Protein AF-A0A397UYP3-F1 (afdb_monomer)

Organism: NCBI:txid44941

Radius of gyration: 27.57 Å; Cα contacts (8 Å, |Δi|>4): 26; chains: 1; bounding box: 75×42×71 Å

Foldseek 3Di:
DDDCPPNPPVVDDPVSVVVQPVFFDDPPDDDDDPDDDDPVRVVVVVVVVPDDRGDDPPVPPPPVVVVVVLVVVLPVVCDPVCVVPDPVNSVVVSVCVVCVVVDDPVNVVVVVVVVVVVVVVVVVVVVVVVPD

Structure (mmCIF, N/CA/C/O backbone):
data_AF-A0A397UYP3-F1
#
_entry.id   AF-A0A397UYP3-F1
#
loop_
_atom_site.group_PDB
_atom_site.id
_atom_site.type_symbol
_atom_site.label_atom_id
_atom_site.label_alt_id
_atom_site.label_comp_id
_atom_si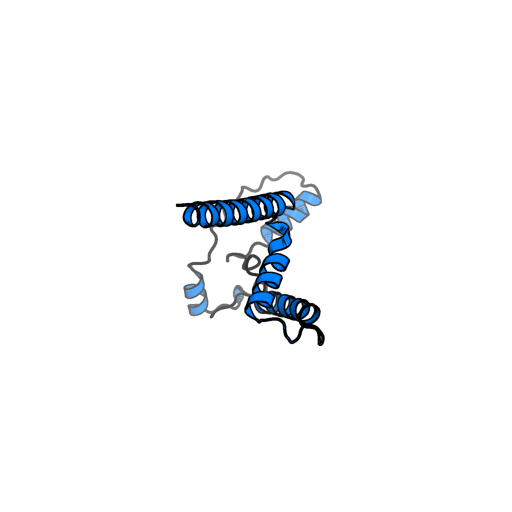te.label_asym_id
_atom_site.label_entity_id
_atom_site.label_seq_id
_atom_site.pdbx_PDB_ins_code
_atom_site.Cartn_x
_atom_site.Cartn_y
_atom_site.Cartn_z
_atom_site.occupancy
_atom_site.B_iso_or_equiv
_atom_site.auth_seq_id
_atom_site.auth_comp_id
_atom_site.auth_asym_id
_atom_site.auth_atom_id
_atom_site.pdbx_PDB_model_num
ATOM 1 N N . MET A 1 1 ? 0.840 1.012 24.873 1.00 55.62 1 MET A N 1
ATOM 2 C CA . MET A 1 1 ? -0.039 1.461 23.773 1.00 55.62 1 MET A CA 1
ATOM 3 C C . MET A 1 1 ? -1.445 0.979 24.099 1.00 55.62 1 MET A C 1
ATOM 5 O O . MET A 1 1 ? -1.621 -0.227 24.199 1.00 55.62 1 MET A O 1
ATOM 9 N N . VAL A 1 2 ? -2.393 1.880 24.369 1.00 66.81 2 VAL A N 1
ATOM 10 C CA . VAL A 1 2 ? -3.778 1.513 24.723 1.00 66.81 2 VAL A CA 1
ATOM 11 C C . VAL A 1 2 ? -4.571 1.376 23.429 1.00 66.81 2 VAL A C 1
ATOM 13 O O . VAL A 1 2 ? -4.560 2.291 22.611 1.00 66.81 2 VAL A O 1
ATOM 16 N N . LYS A 1 3 ? -5.212 0.227 23.210 1.00 65.31 3 LYS A N 1
ATOM 17 C CA . LYS A 1 3 ? -6.044 -0.020 22.026 1.00 65.31 3 LYS A CA 1
ATOM 18 C C . LYS A 1 3 ? -7.486 -0.182 22.476 1.00 65.31 3 LYS A C 1
ATOM 20 O O . LYS A 1 3 ? -7.844 -1.220 23.022 1.00 65.31 3 LYS A O 1
ATOM 25 N N . VAL A 1 4 ? -8.310 0.828 22.227 1.00 70.38 4 VAL A N 1
ATOM 26 C CA . VAL A 1 4 ? -9.756 0.719 22.431 1.00 70.38 4 VAL A CA 1
ATOM 27 C C . VAL A 1 4 ? -10.340 0.053 21.192 1.00 70.38 4 VAL A C 1
ATOM 29 O O . VAL A 1 4 ? -10.513 0.682 20.153 1.00 70.38 4 VAL A O 1
ATOM 32 N N . LEU A 1 5 ? -10.574 -1.255 21.273 1.00 68.31 5 LEU A N 1
ATOM 33 C CA . LEU A 1 5 ? -11.178 -2.028 20.191 1.00 68.31 5 LEU A CA 1
ATOM 34 C C . LEU A 1 5 ? -12.631 -2.340 20.540 1.00 68.31 5 LEU A C 1
ATOM 36 O O . LEU A 1 5 ? -12.958 -2.611 21.694 1.00 68.31 5 LEU A O 1
ATOM 40 N N . ARG A 1 6 ? -13.505 -2.340 19.526 1.00 65.81 6 ARG A N 1
ATOM 41 C CA . ARG A 1 6 ? -14.885 -2.852 19.637 1.00 65.81 6 ARG A CA 1
ATOM 42 C C . ARG A 1 6 ? -15.691 -2.251 20.803 1.00 65.81 6 ARG A C 1
ATOM 44 O O . ARG A 1 6 ? -16.512 -2.948 21.390 1.00 65.81 6 ARG A O 1
ATOM 51 N N . LYS A 1 7 ? -15.464 -0.975 21.136 1.00 66.44 7 LYS A N 1
ATOM 52 C CA . LYS A 1 7 ? -16.208 -0.239 22.178 1.00 66.44 7 LYS A CA 1
ATOM 53 C C . LYS A 1 7 ? -16.050 -0.789 23.603 1.00 66.44 7 LYS A C 1
ATOM 55 O O . LYS A 1 7 ? -16.913 -0.574 24.449 1.00 66.44 7 LYS A O 1
ATOM 60 N N . GLN A 1 8 ? -14.936 -1.453 23.915 1.00 67.38 8 GLN A N 1
ATOM 61 C CA . GLN A 1 8 ? -14.611 -1.874 25.288 1.00 67.38 8 GLN A CA 1
ATOM 62 C C . GLN A 1 8 ? -14.146 -0.699 26.178 1.00 67.38 8 GLN A C 1
ATOM 64 O O . GLN A 1 8 ? -13.199 -0.818 26.946 1.00 67.38 8 GLN A O 1
ATOM 69 N N . GLU A 1 9 ? -14.819 0.449 26.094 1.00 72.25 9 GLU A N 1
ATOM 70 C CA . GLU A 1 9 ? -14.486 1.687 26.817 1.00 72.25 9 GLU A CA 1
ATOM 71 C C . GLU A 1 9 ? -14.757 1.577 28.327 1.00 72.25 9 GLU A C 1
ATOM 73 O O . GLU A 1 9 ? -14.080 2.194 29.153 1.00 72.25 9 GLU A O 1
ATOM 78 N N . ALA A 1 10 ? -15.727 0.738 28.701 1.00 69.75 10 ALA A N 1
ATOM 79 C CA . ALA A 1 10 ? -16.085 0.474 30.092 1.00 69.75 10 ALA A CA 1
ATOM 80 C C . ALA A 1 10 ? -15.004 -0.313 30.854 1.00 69.75 10 ALA A C 1
ATOM 82 O O . ALA A 1 10 ? -14.925 -0.198 32.073 1.00 69.75 10 ALA A O 1
ATOM 83 N N . ALA A 1 11 ? -14.161 -1.072 30.144 1.00 75.44 11 ALA A N 1
ATOM 84 C CA . ALA A 1 11 ? -13.105 -1.896 30.731 1.00 75.44 11 ALA A CA 1
ATOM 85 C C . ALA A 1 11 ? -11.776 -1.142 30.935 1.00 75.44 11 ALA A C 1
ATOM 87 O O . ALA A 1 11 ? -10.830 -1.724 31.459 1.00 75.44 11 ALA A O 1
ATOM 88 N N . LEU A 1 12 ? -11.689 0.131 30.523 1.00 74.12 12 LEU A N 1
ATOM 89 C CA . LEU A 1 12 ? -10.456 0.908 30.643 1.00 74.12 12 LEU A CA 1
ATOM 90 C C . LEU A 1 12 ? -10.186 1.353 32.078 1.00 74.12 12 LEU A C 1
ATOM 92 O O . LEU A 1 12 ? -11.039 1.960 32.734 1.00 74.12 12 LEU A O 1
ATOM 96 N N . THR A 1 13 ? -8.948 1.136 32.509 1.00 79.75 13 THR A N 1
ATOM 97 C CA . THR A 1 13 ? -8.420 1.613 33.787 1.00 79.75 13 THR A CA 1
ATOM 98 C C . THR A 1 13 ? -8.170 3.127 33.769 1.00 79.75 13 THR A C 1
ATOM 100 O O . THR A 1 13 ? -8.098 3.765 32.717 1.00 79.75 13 THR A O 1
ATOM 103 N N . PHE A 1 14 ? -8.049 3.735 34.952 1.00 77.75 14 PHE A N 1
ATOM 104 C CA . PHE A 1 14 ? -7.875 5.187 35.102 1.00 77.75 14 PHE A CA 1
ATOM 105 C C . PHE A 1 14 ? -6.654 5.732 34.336 1.00 77.75 14 PHE A C 1
ATOM 107 O O . PHE A 1 14 ? -6.762 6.725 33.619 1.00 77.75 14 PHE A O 1
ATOM 114 N N . THR A 1 15 ? -5.525 5.026 34.405 1.00 79.38 15 THR A N 1
ATOM 115 C CA . THR A 1 15 ? -4.269 5.382 33.722 1.00 79.38 15 THR A CA 1
ATOM 116 C C . THR A 1 15 ? -4.362 5.263 32.199 1.00 79.38 15 THR A C 1
ATOM 118 O O . THR A 1 15 ? -3.673 5.967 31.462 1.00 79.38 15 THR A O 1
ATOM 121 N N . GLU A 1 16 ? -5.214 4.372 31.695 1.00 78.88 16 GLU A N 1
ATOM 122 C CA . GLU A 1 16 ? -5.461 4.221 30.261 1.00 78.88 16 GLU A CA 1
ATOM 123 C C . GLU A 1 16 ? -6.355 5.335 29.724 1.00 78.88 16 GLU A C 1
ATOM 125 O O . GLU A 1 16 ? -6.138 5.810 28.610 1.00 78.88 16 GLU A O 1
ATOM 130 N N . ARG A 1 17 ? -7.325 5.791 30.525 1.00 76.94 17 ARG A N 1
ATOM 131 C CA . ARG A 1 17 ? -8.201 6.917 30.173 1.00 76.94 17 ARG A CA 1
ATOM 132 C C . ARG A 1 17 ? -7.441 8.233 30.085 1.00 76.94 17 ARG A C 1
ATOM 134 O O . ARG A 1 17 ? -7.719 9.005 29.174 1.00 76.94 17 ARG A O 1
ATOM 141 N N . GLU A 1 18 ? -6.485 8.463 30.983 1.00 80.75 18 GLU A N 1
ATOM 142 C CA . GLU A 1 18 ? -5.621 9.652 30.977 1.00 80.75 18 GLU A CA 1
ATOM 143 C C . GLU A 1 18 ? -4.863 9.786 29.648 1.00 80.75 18 GLU A C 1
ATOM 145 O O . GLU A 1 18 ? -4.895 10.828 29.002 1.00 80.75 18 GLU A O 1
ATOM 150 N N . LYS A 1 19 ? -4.296 8.681 29.153 1.00 80.44 19 LYS A N 1
ATOM 151 C CA . LYS A 1 19 ? -3.571 8.651 27.871 1.00 80.44 19 LYS A CA 1
ATOM 152 C C . LYS A 1 19 ? -4.453 8.887 26.646 1.00 80.44 19 LYS A C 1
ATOM 154 O O . LYS A 1 19 ? -3.933 9.198 25.582 1.00 80.44 19 LYS A O 1
ATOM 159 N N . LEU A 1 20 ? -5.763 8.690 26.767 1.00 75.81 20 LEU A N 1
ATOM 160 C CA . LEU A 1 20 ? -6.707 8.845 25.662 1.00 75.81 20 LEU A CA 1
ATOM 161 C C . LEU A 1 20 ? -7.450 10.182 25.688 1.00 75.81 20 LEU A C 1
ATOM 163 O O . LEU A 1 20 ? -8.291 10.405 24.818 1.00 75.81 20 LEU A O 1
ATOM 167 N N . GLN A 1 21 ? -7.165 11.063 26.654 1.00 77.44 21 GLN A N 1
ATOM 168 C CA . GLN A 1 21 ? -7.811 12.376 26.741 1.00 77.44 21 GLN A CA 1
ATOM 169 C C . GLN A 1 21 ? -7.617 13.210 25.468 1.00 77.44 21 GLN A C 1
ATOM 171 O O . GLN A 1 21 ? -8.549 13.885 25.046 1.00 77.44 21 GLN A O 1
ATOM 176 N N . GLU A 1 22 ? -6.457 13.097 24.822 1.00 75.69 22 GLU A N 1
ATOM 177 C CA . GLU A 1 22 ? -6.124 13.796 23.573 1.00 75.69 22 GLU A CA 1
ATOM 178 C C . GLU A 1 22 ? -6.978 13.348 22.370 1.00 75.69 22 GLU A C 1
ATOM 180 O O . GLU A 1 22 ? -7.169 14.103 21.423 1.00 75.69 22 GLU A O 1
ATOM 185 N N . PHE A 1 23 ? -7.539 12.134 22.410 1.00 71.12 23 PHE A N 1
ATOM 186 C CA . PHE A 1 23 ? -8.278 11.531 21.292 1.00 71.12 23 PHE A CA 1
ATOM 187 C C . PHE A 1 23 ? -9.805 11.624 21.440 1.00 71.12 23 PHE A C 1
ATOM 189 O O . PHE A 1 23 ? -10.543 10.933 20.728 1.00 71.12 23 PHE A O 1
ATOM 196 N N . ILE A 1 24 ? -10.294 12.432 22.385 1.00 78.44 24 ILE A N 1
ATOM 197 C CA . ILE A 1 24 ? -11.727 12.661 22.593 1.00 78.44 24 ILE A CA 1
ATOM 198 C C . ILE A 1 24 ? -12.231 13.621 21.513 1.00 78.44 24 ILE A C 1
ATOM 200 O O . ILE A 1 24 ? -11.754 14.747 21.399 1.00 78.44 24 ILE A O 1
ATOM 204 N N . VAL A 1 25 ? -13.222 13.185 20.735 1.00 72.69 25 VAL A N 1
ATOM 205 C CA . VAL A 1 25 ? -13.873 14.041 19.736 1.00 72.69 25 VAL A CA 1
ATOM 206 C C . VAL A 1 25 ? -15.009 14.803 20.414 1.00 72.69 25 VAL A C 1
ATOM 208 O O . VAL A 1 25 ? -15.883 14.200 21.039 1.00 72.69 25 VAL A O 1
ATOM 211 N N . GLU A 1 26 ? -15.020 16.130 20.288 1.00 61.16 26 GLU A N 1
ATOM 212 C CA . GLU A 1 26 ? -16.143 16.960 20.729 1.00 61.16 26 GLU A CA 1
ATOM 213 C C . GLU A 1 26 ? -17.385 16.639 19.885 1.00 61.16 26 GLU A C 1
ATOM 215 O O . GLU A 1 26 ? -17.544 17.095 18.750 1.00 61.16 26 GLU A O 1
ATOM 220 N N . GLN A 1 27 ? -18.283 15.819 20.429 1.00 56.06 27 GLN A N 1
ATOM 221 C CA . GLN A 1 27 ? -19.558 15.522 19.790 1.00 56.06 27 GLN A CA 1
ATOM 222 C C . GLN A 1 27 ? -20.435 16.778 19.825 1.00 56.06 27 GLN A C 1
ATOM 224 O O . GLN A 1 27 ? -21.007 17.143 20.853 1.00 56.06 27 GLN A O 1
ATOM 229 N N . LYS A 1 28 ? -20.558 17.457 18.681 1.00 47.06 28 LYS A N 1
ATOM 230 C CA . LYS A 1 28 ? -21.505 18.560 18.504 1.00 47.06 28 LYS A CA 1
ATOM 231 C C . LYS A 1 28 ? -22.918 17.972 18.489 1.00 47.06 28 LYS A C 1
ATOM 233 O O . LYS A 1 28 ? -23.396 17.503 17.458 1.00 47.06 28 LYS A O 1
ATOM 238 N N . ILE A 1 29 ? -23.559 17.958 19.655 1.00 47.44 29 ILE A N 1
ATOM 239 C CA . ILE A 1 29 ? -24.928 17.472 19.856 1.00 47.44 29 ILE A CA 1
ATOM 240 C C . ILE A 1 29 ? -25.855 18.269 18.928 1.00 47.44 29 ILE A C 1
ATOM 242 O O . ILE A 1 29 ? -26.128 19.444 19.162 1.00 47.44 29 ILE A O 1
ATOM 246 N N . GLN A 1 30 ? -26.322 17.650 17.842 1.00 44.91 30 GLN A N 1
ATOM 247 C CA . GLN A 1 30 ? -27.415 18.213 17.052 1.00 44.91 30 GLN A CA 1
ATOM 248 C C . GLN A 1 30 ? -28.733 17.937 17.792 1.00 44.91 30 GLN A C 1
ATOM 250 O O . GLN A 1 30 ? -28.972 16.787 18.169 1.00 44.91 30 GLN A O 1
ATOM 255 N N . PRO A 1 31 ? -29.583 18.957 18.014 1.00 41.81 31 PRO A N 1
ATOM 256 C CA . PRO A 1 31 ? -30.797 18.814 18.805 1.00 41.81 31 PRO A CA 1
ATOM 257 C C . PRO A 1 31 ? -31.764 17.806 18.174 1.00 41.81 31 PRO A C 1
ATOM 259 O O . PRO A 1 31 ? -32.026 17.809 16.969 1.00 41.81 31 PRO A O 1
ATOM 262 N N . THR A 1 32 ? -32.283 16.926 19.026 1.00 44.44 32 THR A N 1
ATOM 263 C CA . THR A 1 32 ? -33.290 15.912 18.720 1.00 44.44 32 THR A CA 1
ATOM 264 C C . THR A 1 32 ? -34.581 16.590 18.271 1.00 44.44 32 THR A C 1
ATOM 266 O O . THR A 1 32 ? -35.340 17.079 19.097 1.00 44.44 32 THR A O 1
ATOM 269 N N . VAL A 1 33 ? -34.854 16.607 16.966 1.00 50.91 33 VAL A N 1
ATOM 270 C CA . VAL A 1 33 ? -36.186 16.977 16.472 1.00 50.91 33 VAL A CA 1
ATOM 271 C C . VAL A 1 33 ? -37.095 15.757 16.624 1.00 50.91 33 VAL A C 1
ATOM 273 O O . VAL A 1 33 ? -36.867 14.709 16.009 1.00 50.91 33 VAL A O 1
ATOM 276 N N . GLU A 1 34 ? -38.073 15.873 17.517 1.00 49.88 34 GLU A N 1
ATOM 277 C CA . GLU A 1 34 ? -39.143 14.904 17.743 1.00 49.88 34 GLU A CA 1
ATOM 278 C C . GLU A 1 34 ? -40.175 15.031 16.618 1.00 49.88 34 GLU A C 1
ATOM 280 O O . GLU A 1 34 ? -41.100 15.833 16.662 1.00 49.88 34 GLU A O 1
ATOM 285 N N . GLY A 1 35 ? -39.976 14.257 15.556 1.00 55.91 35 GLY A N 1
ATOM 286 C CA . GLY A 1 35 ? -40.928 14.103 14.462 1.00 55.91 35 GLY A CA 1
ATOM 287 C C . GLY A 1 35 ? -40.948 12.650 14.007 1.00 55.91 35 GLY A C 1
ATOM 288 O O . GLY A 1 35 ? -39.935 11.961 14.121 1.00 55.91 35 GLY A O 1
ATOM 289 N N . SER A 1 36 ? -42.104 12.171 13.539 1.00 60.00 36 SER A N 1
ATOM 290 C CA . SER A 1 36 ? -42.312 10.798 13.056 1.00 60.00 36 SER A CA 1
ATOM 291 C C . SER A 1 36 ? -41.242 10.414 12.025 1.00 60.00 36 SER A C 1
ATOM 293 O O . SER A 1 36 ? -41.275 10.867 10.885 1.00 60.00 36 SER A O 1
ATOM 295 N N . MET A 1 37 ? -40.252 9.625 12.454 1.00 58.09 37 MET A N 1
ATOM 296 C CA . MET A 1 37 ? -39.063 9.329 11.653 1.00 58.09 37 MET A CA 1
ATOM 297 C C . MET A 1 37 ? -39.295 8.124 10.743 1.00 58.09 37 MET A C 1
ATOM 299 O O . MET A 1 37 ? -39.673 7.036 11.195 1.00 58.09 37 MET A O 1
ATOM 303 N N . THR A 1 38 ? -38.955 8.281 9.471 1.00 71.62 38 THR A N 1
ATOM 304 C CA . THR A 1 38 ? -38.972 7.220 8.461 1.00 71.62 38 THR A CA 1
ATOM 305 C C . THR A 1 38 ? -37.938 6.136 8.805 1.00 71.62 38 THR A C 1
ATOM 307 O O . THR A 1 38 ? -36.914 6.405 9.433 1.00 71.62 38 THR A O 1
ATOM 310 N N . MET A 1 39 ? -38.136 4.883 8.371 1.00 67.69 39 MET A N 1
ATOM 311 C CA . MET A 1 39 ? -37.224 3.757 8.671 1.00 67.69 39 MET A CA 1
ATOM 312 C C . MET A 1 39 ? -35.744 4.062 8.347 1.00 67.69 39 MET A C 1
ATOM 314 O O . MET A 1 39 ? -34.850 3.685 9.104 1.00 67.69 39 MET A O 1
ATOM 318 N N . LYS A 1 40 ? -35.476 4.808 7.265 1.00 67.62 40 LYS A N 1
ATOM 319 C CA . LYS A 1 40 ? -34.125 5.257 6.877 1.00 67.62 40 LYS A CA 1
ATOM 320 C C . LYS A 1 40 ? -33.511 6.226 7.892 1.00 67.62 40 LYS A C 1
ATOM 322 O O . LYS A 1 40 ? -32.337 6.097 8.229 1.00 67.62 40 LYS A O 1
ATOM 327 N N . GLU A 1 41 ? -34.310 7.145 8.419 1.00 69.12 41 GLU A N 1
ATOM 328 C CA . GLU A 1 41 ? -33.896 8.099 9.451 1.00 69.12 41 GLU A CA 1
ATOM 329 C C . GLU A 1 41 ? -33.649 7.381 10.777 1.00 69.12 41 GLU A C 1
ATOM 331 O O . GLU A 1 41 ? -32.671 7.674 11.457 1.00 69.12 41 GLU A O 1
ATOM 336 N N . ARG A 1 42 ? -34.445 6.353 11.103 1.00 64.00 42 ARG A N 1
ATOM 337 C CA . ARG A 1 42 ? -34.204 5.490 12.273 1.00 64.00 42 ARG A CA 1
ATOM 338 C C . ARG A 1 42 ? -32.884 4.724 12.157 1.00 64.00 42 ARG A C 1
ATOM 340 O O . ARG A 1 42 ? -32.153 4.648 13.139 1.00 64.00 42 ARG A O 1
ATOM 347 N N . VAL A 1 43 ? -32.543 4.194 10.978 1.00 62.28 43 VAL A N 1
ATOM 348 C CA . VAL A 1 43 ? -31.248 3.523 10.740 1.00 62.28 43 VAL A CA 1
ATOM 349 C C . VAL A 1 43 ? -30.085 4.516 10.804 1.00 62.28 43 VAL A C 1
ATOM 351 O O . VAL A 1 43 ? -29.075 4.225 11.439 1.00 62.28 43 VAL A O 1
ATOM 354 N N . ALA A 1 44 ? -30.222 5.700 10.204 1.00 61.53 44 ALA A N 1
ATOM 355 C CA . ALA A 1 44 ? -29.198 6.741 10.260 1.00 61.53 44 ALA A CA 1
ATOM 356 C C . ALA A 1 44 ? -28.974 7.258 11.692 1.00 61.53 44 ALA A C 1
ATOM 358 O O . ALA A 1 44 ? -27.834 7.435 12.109 1.00 61.53 44 ALA A O 1
ATOM 359 N N . LYS A 1 45 ? -30.044 7.429 12.478 1.00 59.72 45 LYS A N 1
ATOM 360 C CA . LYS A 1 45 ? -29.964 7.852 13.883 1.00 59.72 45 LYS A CA 1
ATOM 361 C C . LYS A 1 45 ? -29.377 6.759 14.778 1.00 59.72 45 LYS A C 1
ATOM 363 O O . LYS A 1 45 ? -28.591 7.079 15.655 1.00 59.72 45 LYS A O 1
ATOM 368 N N . LYS A 1 46 ? -29.669 5.478 14.512 1.00 58.06 46 LYS A N 1
ATOM 369 C CA . LYS A 1 46 ? -28.975 4.350 15.161 1.00 58.06 46 LYS A CA 1
ATOM 370 C C . LYS A 1 46 ? -27.480 4.340 14.840 1.00 58.06 46 LYS A C 1
ATOM 372 O O . LYS A 1 46 ? -26.691 4.115 15.738 1.00 58.06 46 LYS A O 1
ATOM 377 N N . ARG A 1 47 ? -27.078 4.639 13.600 1.00 53.19 47 ARG A N 1
ATOM 378 C CA . ARG A 1 47 ? -25.653 4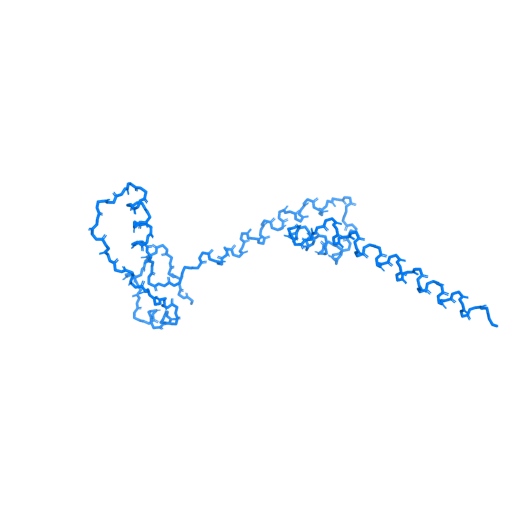.765 13.242 1.00 53.19 47 ARG A CA 1
ATOM 379 C C . ARG A 1 47 ? -24.964 5.933 13.959 1.00 53.19 47 ARG A C 1
ATOM 381 O O . ARG A 1 47 ? -23.829 5.759 14.368 1.00 53.19 47 ARG A O 1
ATOM 388 N N . LYS A 1 48 ? -25.660 7.062 14.151 1.00 53.00 48 LYS A N 1
ATOM 389 C CA . LYS A 1 48 ? -25.158 8.223 14.915 1.00 53.00 48 LYS A CA 1
ATOM 390 C C . LYS A 1 48 ? -25.119 8.002 16.434 1.00 53.00 48 LYS A C 1
ATOM 392 O O . LYS A 1 48 ? -24.248 8.524 17.108 1.00 53.00 48 LYS A O 1
ATOM 397 N N . LEU A 1 49 ? -26.059 7.237 16.995 1.00 52.19 49 LEU A N 1
ATOM 398 C CA . LEU A 1 49 ? -26.078 6.921 18.433 1.00 52.19 49 LEU A CA 1
ATOM 399 C C . LEU A 1 49 ? -24.977 5.918 18.822 1.00 52.19 49 LEU A C 1
ATOM 401 O O . LEU A 1 49 ? -24.612 5.798 19.984 1.00 52.19 49 LEU A O 1
ATOM 405 N N . GLU A 1 50 ? -24.444 5.203 17.837 1.00 55.81 50 GLU A N 1
ATOM 406 C CA . GLU A 1 50 ? -23.368 4.228 17.981 1.00 55.81 50 GLU A CA 1
ATOM 407 C C . GLU A 1 50 ? -21.972 4.868 17.812 1.00 55.81 50 GLU A C 1
ATOM 409 O O . GLU A 1 50 ? -21.025 4.165 17.461 1.00 55.81 50 GLU A O 1
ATOM 414 N N . GLU A 1 51 ? -21.827 6.174 18.040 1.00 61.66 51 GLU A N 1
ATOM 415 C CA . GLU A 1 51 ? -20.546 6.891 17.977 1.00 61.66 51 GLU A CA 1
ATOM 416 C C . GLU A 1 51 ? -19.780 6.740 19.305 1.00 61.66 51 GLU A C 1
ATOM 418 O O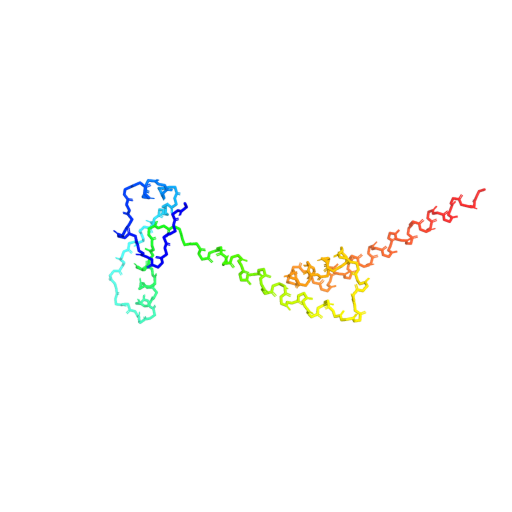 . GLU A 1 51 ? -20.281 7.095 20.374 1.00 61.66 51 GLU A O 1
ATOM 423 N N . SER A 1 52 ? -18.566 6.179 19.250 1.00 65.31 52 SER A N 1
ATOM 424 C CA . SER A 1 52 ? -17.645 6.126 20.394 1.00 65.31 52 SER A CA 1
ATOM 425 C C . SER A 1 52 ? -17.220 7.528 20.823 1.00 65.31 52 SER A C 1
ATOM 427 O O . SER A 1 52 ? -17.161 8.450 20.009 1.00 65.31 52 SER A O 1
ATOM 429 N N . LYS A 1 53 ? -16.853 7.693 22.100 1.00 72.50 53 LYS A N 1
ATOM 430 C CA . LYS A 1 53 ? -16.301 8.964 22.607 1.00 72.50 53 LYS A CA 1
ATOM 431 C C . LYS A 1 53 ? -14.942 9.304 21.972 1.00 72.50 53 LYS A C 1
ATOM 433 O O . LYS A 1 53 ? -14.533 10.465 21.933 1.00 72.50 53 LYS A O 1
ATOM 438 N N . TYR A 1 54 ? -14.238 8.279 21.504 1.00 74.12 54 TYR A N 1
ATOM 439 C CA . TYR A 1 54 ? -12.919 8.382 20.896 1.00 74.12 54 TYR A CA 1
ATOM 440 C C . TYR A 1 54 ? -13.003 8.443 19.373 1.00 74.12 54 TYR A C 1
ATOM 442 O O . TYR A 1 54 ? -13.915 7.872 18.771 1.00 74.12 54 TYR A O 1
ATOM 450 N N . MET A 1 55 ? -12.017 9.106 18.765 1.00 71.94 55 MET A N 1
ATOM 451 C CA . MET A 1 55 ? -11.871 9.194 17.314 1.00 71.94 55 MET A CA 1
ATOM 452 C C . MET A 1 55 ? -11.846 7.803 16.667 1.00 71.94 55 MET A C 1
ATOM 454 O O . MET A 1 55 ? -11.058 6.934 17.051 1.00 71.94 55 MET A O 1
ATOM 458 N N . ASP A 1 56 ? -12.680 7.609 15.646 1.00 69.38 56 ASP A N 1
ATOM 459 C CA . ASP A 1 56 ? -12.704 6.371 14.875 1.00 69.38 56 ASP A CA 1
ATOM 460 C C . ASP A 1 56 ? -11.373 6.171 14.131 1.00 69.38 56 ASP A C 1
ATOM 462 O O . ASP A 1 56 ? -11.059 6.854 13.155 1.00 69.38 56 ASP A O 1
ATOM 466 N N . MET A 1 57 ? -10.609 5.156 14.540 1.00 67.44 57 MET A N 1
ATOM 467 C CA . MET A 1 57 ? -9.365 4.749 13.870 1.00 67.44 57 MET A CA 1
ATOM 468 C C . MET A 1 57 ? -9.598 4.015 12.538 1.00 67.44 57 MET A C 1
ATOM 470 O O . MET A 1 57 ? -8.644 3.541 11.929 1.00 67.44 57 MET A O 1
ATOM 474 N N . ASN A 1 58 ? -10.839 3.947 12.039 1.00 65.06 58 ASN A N 1
ATOM 475 C CA . ASN A 1 58 ? -11.172 3.342 10.741 1.00 65.06 58 ASN A CA 1
ATOM 476 C C . ASN A 1 58 ? -10.485 4.042 9.551 1.00 65.06 58 ASN A C 1
ATOM 478 O O . ASN A 1 58 ? -10.389 3.462 8.472 1.00 65.06 58 ASN A O 1
ATOM 482 N N . LEU A 1 59 ? -9.997 5.274 9.747 1.00 64.50 59 LEU A N 1
ATOM 483 C CA . LEU A 1 59 ? -9.172 6.002 8.779 1.00 64.50 59 LEU A CA 1
ATOM 484 C C . LEU A 1 59 ? -7.797 5.356 8.568 1.00 64.50 59 LEU A C 1
ATOM 486 O O . LEU A 1 59 ? -7.214 5.499 7.496 1.00 64.50 59 LEU A O 1
ATOM 490 N N . ILE A 1 60 ? -7.279 4.650 9.576 1.00 69.81 60 ILE A N 1
ATOM 491 C CA . ILE A 1 60 ? -5.994 3.963 9.511 1.00 69.81 60 ILE A CA 1
ATOM 492 C C . ILE A 1 60 ? -6.292 2.510 9.134 1.00 69.81 60 ILE A C 1
ATOM 494 O O . ILE A 1 60 ? -6.733 1.731 9.985 1.00 69.81 60 ILE A O 1
ATOM 498 N N . PRO A 1 61 ? -6.084 2.102 7.869 1.00 64.25 61 PRO A N 1
ATOM 499 C CA . PRO A 1 61 ? -6.232 0.702 7.515 1.00 64.25 61 PRO A CA 1
ATOM 500 C C . PRO A 1 61 ? -5.264 -0.136 8.365 1.00 64.25 61 PRO A C 1
ATOM 502 O O . PRO A 1 61 ? -4.175 0.341 8.696 1.00 64.25 61 PRO A O 1
ATOM 505 N N . PRO A 1 62 ? -5.610 -1.390 8.709 1.00 67.50 62 PRO A N 1
ATOM 506 C CA . PRO A 1 62 ? -4.670 -2.286 9.368 1.00 67.50 62 PRO A CA 1
ATOM 507 C C . PRO A 1 62 ? -3.422 -2.403 8.488 1.00 67.50 62 PRO A C 1
ATOM 509 O O . PRO A 1 62 ? -3.471 -2.973 7.396 1.00 67.50 62 PRO A O 1
ATOM 512 N N . THR A 1 63 ? -2.324 -1.808 8.951 1.00 65.94 63 THR A N 1
ATOM 513 C CA . THR A 1 63 ? -1.117 -1.543 8.154 1.00 65.94 63 THR A CA 1
ATOM 514 C C . THR A 1 63 ? -0.538 -2.821 7.549 1.00 65.94 63 THR A C 1
ATOM 516 O O . THR A 1 63 ? -0.153 -2.822 6.382 1.00 65.94 63 THR A O 1
ATOM 519 N N . SER A 1 64 ? -0.588 -3.931 8.295 1.00 73.44 64 SER A N 1
ATOM 520 C CA . SER A 1 64 ? -0.137 -5.254 7.835 1.00 73.44 64 SER A CA 1
ATOM 521 C C . SER A 1 64 ? -0.866 -5.722 6.576 1.00 73.44 64 SER A C 1
ATOM 523 O O . SER A 1 64 ? -0.238 -6.148 5.616 1.00 73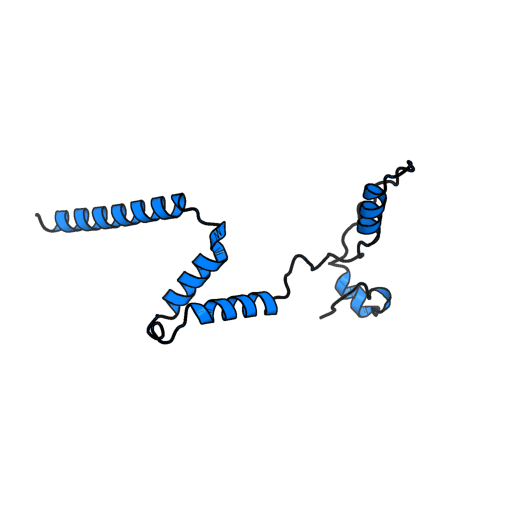.44 64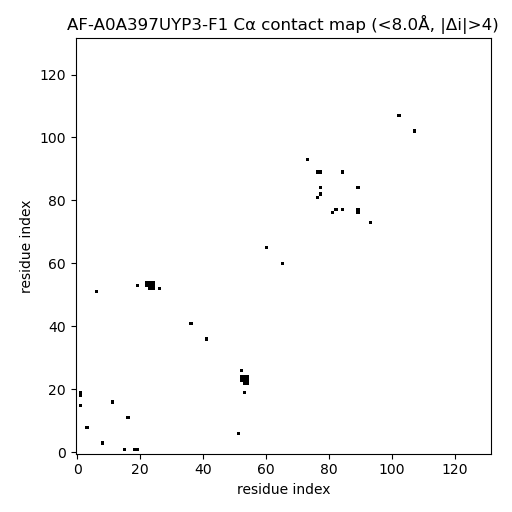 SER A O 1
ATOM 525 N N . ASN A 1 65 ? -2.187 -5.547 6.511 1.00 78.75 65 ASN A N 1
ATOM 526 C CA . ASN A 1 65 ? -2.989 -6.056 5.398 1.00 78.75 65 ASN A CA 1
ATOM 527 C C . ASN A 1 65 ? -2.710 -5.294 4.091 1.00 78.75 65 ASN A C 1
ATOM 529 O O . ASN A 1 65 ? -2.734 -5.871 3.007 1.00 78.75 65 ASN A O 1
ATOM 533 N N . ALA A 1 66 ? -2.434 -3.989 4.172 1.00 79.94 66 ALA A N 1
ATOM 534 C CA . ALA A 1 66 ? -2.065 -3.205 2.995 1.00 79.94 66 ALA A CA 1
ATOM 535 C C . ALA A 1 66 ? -0.713 -3.665 2.422 1.00 79.94 66 ALA A C 1
ATOM 537 O O . ALA A 1 66 ? -0.582 -3.849 1.212 1.00 79.94 66 ALA A O 1
ATOM 538 N N . VAL A 1 67 ? 0.258 -3.918 3.302 1.00 83.31 67 VAL A N 1
ATOM 539 C CA . VAL A 1 67 ? 1.595 -4.397 2.936 1.00 83.31 67 VAL A CA 1
ATOM 540 C C . VAL A 1 67 ? 1.550 -5.838 2.411 1.00 83.31 67 VAL A C 1
ATOM 542 O O . VAL A 1 67 ? 2.140 -6.131 1.376 1.00 83.31 67 VAL A O 1
ATOM 545 N N . GLU A 1 68 ? 0.789 -6.733 3.039 1.00 87.44 68 GLU A N 1
ATOM 546 C CA . GLU A 1 68 ? 0.596 -8.113 2.568 1.00 87.44 68 GLU A CA 1
ATOM 547 C C . GLU A 1 68 ? -0.062 -8.167 1.182 1.00 87.44 68 GLU A C 1
ATOM 549 O O . GLU A 1 68 ? 0.364 -8.931 0.309 1.00 87.44 68 GLU A O 1
ATOM 554 N N . ARG A 1 69 ? -1.075 -7.323 0.936 1.00 88.00 69 ARG A N 1
ATOM 555 C CA . ARG A 1 69 ? -1.700 -7.185 -0.390 1.00 88.00 69 ARG A CA 1
ATOM 556 C C . ARG A 1 69 ? -0.717 -6.651 -1.421 1.00 88.00 69 ARG A C 1
ATOM 558 O O . ARG A 1 69 ? -0.692 -7.161 -2.540 1.00 88.00 69 ARG A O 1
ATOM 565 N N . LEU A 1 70 ? 0.109 -5.674 -1.046 1.00 87.50 70 LEU A N 1
ATOM 566 C CA . LEU A 1 70 ? 1.186 -5.177 -1.895 1.00 87.50 70 LEU A CA 1
ATOM 567 C C . LEU A 1 70 ? 2.145 -6.312 -2.264 1.00 87.50 70 LEU A C 1
ATOM 569 O O . LEU A 1 70 ? 2.325 -6.561 -3.450 1.00 87.50 70 LEU A O 1
ATOM 573 N N . PHE A 1 71 ? 2.687 -7.057 -1.298 1.00 87.00 71 PHE A N 1
ATOM 574 C CA . PHE A 1 71 ? 3.608 -8.171 -1.569 1.00 87.00 71 PHE A CA 1
ATOM 575 C C . PHE A 1 71 ? 2.971 -9.313 -2.364 1.00 87.00 71 PHE A C 1
ATOM 577 O O . PHE A 1 71 ? 3.627 -9.916 -3.215 1.00 87.00 71 PHE A O 1
ATOM 584 N N . SER A 1 72 ? 1.675 -9.558 -2.175 1.00 89.75 72 SER A N 1
ATOM 585 C CA . SER A 1 72 ? 0.919 -10.490 -3.016 1.00 89.75 72 SER A CA 1
ATOM 586 C C . SER A 1 72 ? 0.891 -10.036 -4.476 1.00 89.75 72 SER A C 1
ATOM 588 O O . SER A 1 72 ? 1.032 -10.857 -5.376 1.00 89.75 72 SER A O 1
ATOM 590 N N . ILE A 1 73 ? 0.758 -8.731 -4.721 1.00 87.56 73 ILE A N 1
ATOM 591 C CA . ILE A 1 73 ? 0.835 -8.135 -6.058 1.00 87.56 73 ILE A CA 1
ATOM 592 C C . ILE A 1 73 ? 2.274 -8.184 -6.590 1.00 87.56 73 ILE A C 1
ATOM 594 O O . ILE A 1 73 ? 2.476 -8.585 -7.735 1.00 87.56 73 ILE A O 1
ATOM 598 N N . VAL A 1 74 ? 3.278 -7.852 -5.767 1.00 89.38 74 VAL A N 1
ATOM 599 C CA . VAL A 1 74 ? 4.706 -7.924 -6.135 1.00 89.38 74 VAL A CA 1
ATOM 600 C C . VAL A 1 74 ? 5.070 -9.311 -6.648 1.00 89.38 74 VAL A C 1
ATOM 602 O O . VAL A 1 74 ? 5.764 -9.419 -7.655 1.00 89.38 74 VAL A O 1
ATOM 605 N N . LYS A 1 75 ? 4.545 -10.369 -6.023 1.00 88.94 75 LYS A N 1
ATOM 606 C CA . LYS A 1 75 ? 4.761 -11.755 -6.454 1.00 88.94 75 LYS A CA 1
ATOM 607 C C . LYS A 1 75 ? 4.383 -12.002 -7.922 1.00 88.94 75 LYS A C 1
ATOM 609 O O . LYS A 1 75 ? 5.035 -12.802 -8.580 1.00 88.94 75 LYS A O 1
ATOM 614 N N . TYR A 1 76 ? 3.375 -11.310 -8.458 1.00 86.44 76 T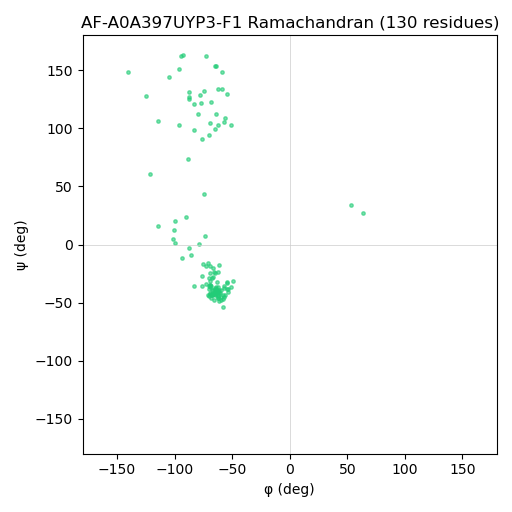YR A N 1
ATOM 615 C CA . TYR A 1 76 ? 3.014 -11.411 -9.879 1.00 86.44 76 TYR A CA 1
ATOM 616 C C . TYR A 1 76 ? 3.975 -10.657 -10.803 1.00 86.44 76 TYR A C 1
ATOM 618 O O . TYR A 1 76 ? 4.118 -11.016 -11.970 1.00 86.44 76 TYR A O 1
ATOM 626 N N . TYR A 1 77 ? 4.628 -9.604 -10.314 1.00 83.38 77 TYR A N 1
ATOM 627 C CA . TYR A 1 77 ? 5.6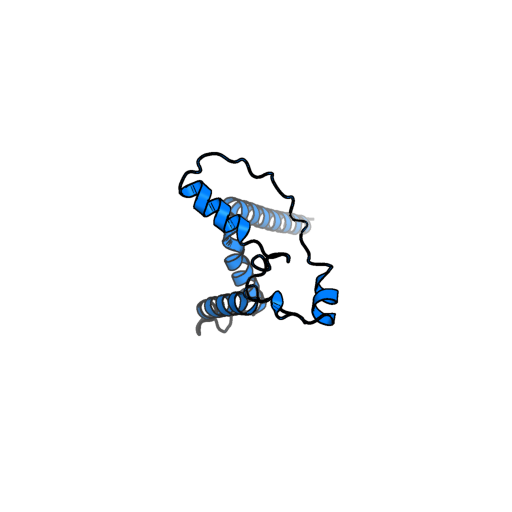09 -8.843 -11.089 1.00 83.38 77 TYR A CA 1
ATOM 628 C C . TYR A 1 77 ? 6.993 -9.495 -11.054 1.00 83.38 77 TYR A C 1
ATOM 630 O O . TYR A 1 77 ? 7.685 -9.516 -12.076 1.00 83.38 77 TYR A O 1
ATOM 638 N N . TYR A 1 78 ? 7.354 -10.083 -9.915 1.00 85.31 78 TYR A N 1
ATOM 639 C CA . TYR A 1 78 ? 8.602 -10.796 -9.682 1.00 85.31 78 TYR A CA 1
ATOM 640 C C . TYR A 1 78 ? 8.463 -12.277 -10.064 1.00 85.31 78 TYR A C 1
ATOM 642 O O . TYR A 1 78 ? 8.343 -13.166 -9.225 1.00 85.31 78 TYR A O 1
ATOM 650 N N . THR A 1 79 ? 8.421 -12.528 -11.371 1.00 82.19 79 THR A N 1
ATOM 651 C CA . THR A 1 79 ? 8.371 -13.881 -11.952 1.00 82.19 79 THR A CA 1
ATOM 652 C C . THR A 1 79 ? 9.774 -14.398 -12.261 1.00 82.19 79 THR A C 1
ATOM 654 O O . THR A 1 79 ? 10.711 -13.609 -12.359 1.00 82.19 79 THR A O 1
ATOM 657 N N . ASP A 1 80 ? 9.931 -15.711 -12.464 1.00 82.19 80 ASP A N 1
ATOM 658 C CA . ASP A 1 80 ? 11.237 -16.333 -12.744 1.00 82.19 80 ASP A CA 1
ATOM 659 C C . ASP A 1 80 ? 11.974 -15.682 -13.925 1.00 82.19 80 ASP A C 1
ATOM 661 O O . ASP A 1 80 ? 13.175 -15.435 -13.850 1.00 82.19 80 ASP A O 1
ATOM 665 N N . TRP A 1 81 ? 11.231 -15.300 -14.965 1.00 80.62 81 TRP A N 1
ATOM 666 C CA . TRP A 1 81 ? 11.736 -14.607 -16.155 1.00 80.62 81 TRP A CA 1
ATOM 667 C C . TRP A 1 81 ? 12.146 -13.150 -15.912 1.00 80.62 81 TRP A C 1
ATOM 669 O O . TRP A 1 81 ? 12.822 -12.549 -16.740 1.00 80.62 81 TRP A O 1
ATOM 679 N N . ARG A 1 82 ? 11.714 -12.564 -14.794 1.00 82.56 82 ARG A N 1
ATOM 680 C CA . ARG A 1 82 ? 11.976 -11.175 -14.397 1.00 82.56 82 ARG A CA 1
ATOM 681 C C . ARG A 1 82 ? 12.842 -11.089 -13.143 1.00 82.56 82 ARG A C 1
ATOM 683 O O . ARG A 1 82 ? 12.933 -10.023 -12.548 1.00 82.56 82 ARG A O 1
ATOM 690 N N . LYS A 1 83 ? 13.512 -12.176 -12.746 1.00 79.25 83 LYS A N 1
ATOM 691 C CA . LYS A 1 83 ? 14.450 -12.168 -11.610 1.00 79.25 83 LYS A CA 1
ATOM 692 C C . LYS A 1 83 ? 15.643 -11.235 -11.817 1.00 79.25 83 LYS A C 1
ATOM 694 O O . LYS A 1 83 ? 16.209 -10.772 -10.836 1.00 79.25 83 LYS A O 1
ATOM 699 N N . SER A 1 84 ? 15.995 -10.935 -13.069 1.00 83.38 84 SER A N 1
ATOM 700 C CA . SER A 1 84 ? 17.011 -9.935 -13.415 1.00 83.38 84 SER A CA 1
ATOM 701 C C . SER A 1 84 ? 16.505 -8.490 -13.326 1.00 83.38 84 SER A C 1
ATOM 703 O O . SER A 1 84 ? 17.249 -7.573 -13.667 1.00 83.38 84 SER A O 1
ATOM 705 N N . LEU A 1 85 ? 15.240 -8.270 -12.947 1.00 85.62 85 LEU A N 1
ATOM 706 C CA . LEU A 1 85 ? 14.697 -6.931 -12.768 1.00 85.62 85 LEU A CA 1
ATOM 707 C C . LEU A 1 85 ? 15.370 -6.278 -11.562 1.00 85.62 85 LEU A C 1
ATOM 709 O O . LEU A 1 85 ? 15.307 -6.791 -10.446 1.00 85.62 85 LEU A O 1
ATOM 713 N N . ASP A 1 86 ? 15.985 -5.132 -11.814 1.00 87.75 86 ASP A N 1
ATOM 714 C CA . ASP A 1 86 ? 16.617 -4.315 -10.791 1.00 87.75 86 ASP A CA 1
ATOM 715 C C . ASP A 1 86 ? 15.592 -3.891 -9.711 1.00 87.75 86 ASP A C 1
ATOM 717 O O . ASP A 1 86 ? 14.486 -3.458 -10.069 1.00 87.75 86 ASP A O 1
ATOM 721 N N . PRO A 1 87 ? 15.910 -4.007 -8.404 1.00 86.44 87 PRO A N 1
ATOM 722 C CA . PRO A 1 87 ? 14.977 -3.682 -7.323 1.00 86.44 87 PRO A CA 1
ATOM 723 C C . PRO A 1 87 ? 14.392 -2.271 -7.416 1.00 86.44 87 PRO A C 1
ATOM 725 O O . PRO A 1 87 ? 13.194 -2.094 -7.209 1.00 86.44 87 PRO A O 1
ATOM 728 N N . TYR A 1 88 ? 15.191 -1.286 -7.831 1.00 89.19 88 TYR A N 1
ATOM 729 C CA . TYR A 1 88 ? 14.718 0.086 -8.023 1.00 89.19 88 TYR A CA 1
ATOM 730 C C . TYR A 1 88 ? 13.658 0.180 -9.132 1.00 89.19 88 TYR A C 1
ATOM 732 O O . TYR A 1 88 ? 12.645 0.873 -9.009 1.00 89.19 88 TYR A O 1
ATOM 740 N N . THR A 1 89 ? 13.833 -0.582 -10.212 1.00 88.12 89 THR A N 1
ATOM 741 C CA . THR A 1 89 ? 12.841 -0.654 -11.294 1.00 88.12 89 THR A CA 1
ATOM 742 C C . THR A 1 89 ? 11.548 -1.330 -10.829 1.00 88.12 89 THR A C 1
ATOM 744 O O . THR A 1 89 ? 10.453 -0.888 -11.188 1.00 88.12 89 THR A O 1
ATOM 747 N N . LEU A 1 90 ? 11.653 -2.377 -10.004 1.00 89.31 90 LEU A N 1
ATOM 748 C CA . LEU A 1 90 ? 10.497 -3.042 -9.401 1.00 89.31 90 LEU A CA 1
ATOM 749 C C . LEU A 1 90 ? 9.711 -2.085 -8.493 1.00 89.31 90 LEU A C 1
ATOM 751 O O . LEU A 1 90 ? 8.488 -2.009 -8.609 1.00 89.31 90 LEU A O 1
ATOM 755 N N . GLU A 1 91 ? 10.393 -1.332 -7.631 1.00 90.62 91 GLU A N 1
ATOM 756 C CA . GLU A 1 91 ? 9.774 -0.339 -6.746 1.00 90.62 91 GLU A CA 1
ATOM 757 C C . GLU A 1 91 ? 9.002 0.721 -7.535 1.00 90.62 91 GLU A C 1
ATOM 759 O O . GLU A 1 91 ? 7.830 0.974 -7.250 1.00 90.62 91 GLU A O 1
ATOM 764 N N . ASN A 1 92 ? 9.603 1.272 -8.591 1.00 90.44 92 ASN A N 1
ATOM 765 C CA . ASN A 1 92 ? 8.948 2.255 -9.454 1.00 90.44 92 ASN A CA 1
ATOM 766 C C . ASN A 1 92 ? 7.688 1.696 -10.128 1.00 90.44 92 ASN A C 1
ATOM 768 O O . ASN A 1 92 ? 6.654 2.366 -10.177 1.00 90.44 92 ASN A O 1
ATOM 772 N N . LEU A 1 93 ? 7.738 0.452 -10.610 1.00 89.69 93 LEU A N 1
ATOM 773 C CA . LEU A 1 93 ? 6.578 -0.204 -11.215 1.00 89.69 93 LEU A CA 1
ATOM 774 C C . LEU A 1 93 ? 5.433 -0.370 -10.206 1.00 89.69 93 LEU A C 1
ATOM 776 O O . LEU A 1 93 ? 4.267 -0.142 -10.536 1.00 89.69 93 LEU A O 1
ATOM 780 N N . LEU A 1 94 ? 5.762 -0.742 -8.969 1.00 90.25 94 LEU A N 1
ATOM 781 C CA . LEU A 1 94 ? 4.790 -0.906 -7.893 1.00 90.25 94 LEU A CA 1
ATOM 782 C C . LEU A 1 94 ? 4.195 0.428 -7.451 1.00 90.25 94 LEU A C 1
ATOM 784 O O . LEU A 1 94 ? 2.981 0.511 -7.270 1.00 90.25 94 LEU A O 1
ATOM 788 N N . LEU A 1 95 ? 5.011 1.476 -7.334 1.00 89.06 95 LEU A N 1
ATOM 789 C CA . LEU A 1 95 ? 4.549 2.827 -7.021 1.00 89.06 95 LEU A CA 1
ATOM 790 C C . LEU A 1 95 ? 3.569 3.336 -8.075 1.00 89.06 95 LEU A C 1
ATOM 792 O O . LEU A 1 95 ? 2.505 3.845 -7.723 1.00 89.06 95 LEU A O 1
ATOM 796 N N . LEU A 1 96 ? 3.879 3.149 -9.358 1.00 88.50 96 LEU A N 1
ATOM 797 C CA . LEU A 1 96 ? 2.965 3.500 -10.444 1.00 88.50 96 LEU A CA 1
ATOM 798 C C . LEU A 1 96 ? 1.669 2.690 -10.355 1.00 88.50 96 LEU A C 1
ATOM 800 O O . LEU A 1 96 ? 0.582 3.259 -10.449 1.00 88.50 96 LEU A O 1
ATOM 804 N N . ARG A 1 97 ? 1.763 1.379 -10.107 1.00 88.25 97 ARG A N 1
ATOM 805 C CA . ARG A 1 97 ? 0.593 0.497 -10.024 1.00 88.25 97 ARG A CA 1
ATOM 806 C C . ARG A 1 97 ? -0.327 0.821 -8.848 1.00 88.25 97 ARG A C 1
ATOM 808 O O . ARG A 1 97 ? -1.543 0.773 -9.011 1.00 88.25 97 ARG A O 1
ATOM 815 N N . MET A 1 98 ? 0.222 1.124 -7.675 1.00 88.00 98 MET A N 1
ATOM 816 C CA . MET A 1 98 ? -0.571 1.464 -6.485 1.00 88.00 98 MET A CA 1
ATOM 817 C C . MET A 1 98 ? -1.266 2.814 -6.630 1.00 88.00 98 MET A C 1
ATOM 819 O O . MET A 1 98 ? -2.375 3.006 -6.134 1.00 88.00 98 MET A O 1
ATOM 823 N N . ASN A 1 99 ? -0.636 3.721 -7.370 1.00 88.25 99 ASN A N 1
ATOM 824 C CA . ASN A 1 99 ? -1.110 5.076 -7.586 1.00 88.25 99 ASN A CA 1
ATOM 825 C C . ASN A 1 99 ? -1.821 5.261 -8.935 1.00 88.25 99 ASN A C 1
ATOM 827 O O . ASN A 1 99 ? -1.970 6.392 -9.376 1.00 88.25 99 ASN A O 1
ATOM 831 N N . ASP A 1 100 ? -2.300 4.182 -9.564 1.00 86.62 100 ASP A N 1
ATOM 832 C CA . ASP A 1 100 ? -2.980 4.161 -10.878 1.00 86.62 100 ASP A CA 1
ATOM 833 C C . ASP A 1 100 ? -4.110 5.199 -11.008 1.00 86.62 100 ASP A C 1
ATOM 835 O O . ASP A 1 100 ? -4.346 5.781 -12.057 1.00 86.62 100 ASP A O 1
ATOM 839 N N . LYS A 1 101 ? -4.786 5.513 -9.899 1.00 86.50 101 LYS A N 1
ATOM 840 C CA . LYS A 1 101 ? -5.864 6.515 -9.870 1.00 86.50 101 LYS A CA 1
ATOM 841 C C . LYS A 1 101 ? -5.381 7.967 -9.929 1.00 86.50 101 LYS A C 1
ATOM 843 O O . LYS A 1 101 ? -6.196 8.855 -10.150 1.00 86.50 101 LYS A O 1
ATOM 848 N N . MET A 1 102 ? -4.103 8.218 -9.655 1.00 84.69 102 MET A N 1
ATOM 849 C CA . MET A 1 102 ? -3.531 9.565 -9.584 1.00 84.69 102 MET A CA 1
ATOM 850 C C . MET A 1 102 ? -2.918 10.032 -10.901 1.00 84.69 102 MET A C 1
ATOM 852 O O . MET A 1 102 ? -2.605 11.213 -11.023 1.00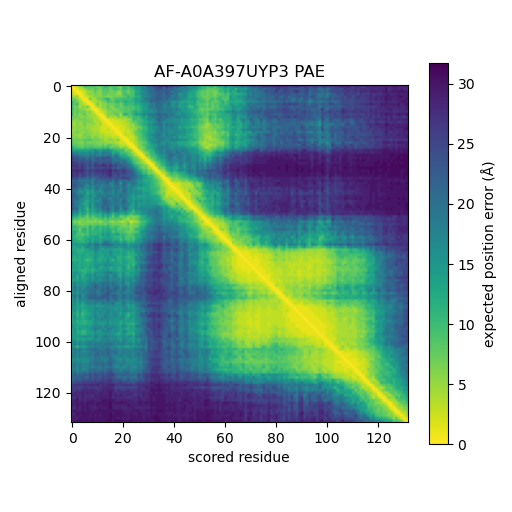 84.69 102 MET A O 1
ATOM 856 N N . TRP A 1 103 ? -2.739 9.147 -11.881 1.00 86.12 103 TRP A N 1
ATOM 857 C CA . TRP A 1 103 ? -2.173 9.509 -13.174 1.00 86.12 103 TRP A CA 1
ATOM 858 C C . TRP A 1 103 ? -3.109 9.093 -14.304 1.00 86.12 103 TRP A C 1
ATOM 860 O O . TRP A 1 103 ? -3.547 7.951 -14.392 1.00 86.12 103 TRP A O 1
ATOM 870 N N . SER A 1 104 ? -3.429 10.038 -15.186 1.00 86.81 104 SER A N 1
ATOM 871 C CA . SER A 1 104 ? -4.229 9.759 -16.375 1.00 86.81 104 SER A CA 1
ATOM 872 C C . SER A 1 104 ? -3.341 9.480 -17.588 1.00 86.81 104 SER A C 1
ATOM 874 O O . SER A 1 104 ? -2.173 9.873 -17.650 1.00 86.81 104 SER A O 1
ATOM 876 N N . ILE A 1 105 ? -3.924 8.864 -18.619 1.00 86.25 105 ILE A N 1
ATOM 877 C CA . ILE A 1 105 ? -3.268 8.689 -19.926 1.00 86.25 105 ILE A CA 1
ATOM 878 C C . ILE A 1 105 ? -2.796 10.043 -20.488 1.00 86.25 105 ILE A C 1
ATOM 880 O O . ILE A 1 105 ? -1.758 10.115 -21.147 1.00 86.25 105 ILE A O 1
ATOM 884 N N . GLN A 1 106 ? -3.524 11.129 -20.206 1.00 86.88 106 GLN A N 1
ATOM 885 C CA . GLN A 1 106 ? -3.151 12.473 -20.642 1.00 86.88 106 GLN A CA 1
ATOM 886 C C . GLN A 1 106 ? -1.877 12.963 -19.944 1.00 86.88 106 GLN A C 1
ATOM 888 O O . GLN A 1 106 ? -0.986 13.490 -20.612 1.00 86.88 106 GLN A O 1
ATOM 893 N N . ASP A 1 107 ? -1.745 12.724 -18.638 1.00 85.56 107 ASP A N 1
ATOM 894 C CA . ASP A 1 107 ? -0.552 13.095 -17.868 1.00 85.56 107 ASP A CA 1
ATOM 895 C C . ASP A 1 107 ? 0.678 12.317 -18.342 1.00 85.56 107 ASP A C 1
ATOM 897 O O . ASP A 1 107 ? 1.738 12.902 -18.573 1.00 85.56 107 ASP A O 1
ATOM 901 N N . VAL A 1 108 ? 0.517 11.013 -18.588 1.00 84.94 108 VAL A N 1
ATOM 902 C CA . VAL A 1 108 ? 1.586 10.158 -19.126 1.00 84.94 108 VAL A CA 1
ATOM 903 C C . VAL A 1 108 ? 2.013 10.628 -20.515 1.00 84.94 108 VAL A C 1
ATOM 905 O O . VAL A 1 108 ? 3.209 10.744 -20.788 1.00 84.94 108 VAL A O 1
ATOM 908 N N . ASN A 1 109 ? 1.061 10.956 -21.391 1.00 86.75 109 ASN A N 1
ATOM 909 C CA . ASN A 1 109 ? 1.361 11.462 -22.730 1.00 86.75 109 ASN A CA 1
ATOM 910 C C . ASN A 1 109 ? 2.068 12.819 -22.690 1.00 86.75 109 ASN A C 1
ATOM 912 O O . ASN A 1 109 ? 3.018 13.036 -23.448 1.00 86.75 109 ASN A O 1
ATOM 916 N N . ARG A 1 110 ? 1.664 13.713 -21.780 1.00 88.12 110 ARG A N 1
ATOM 917 C CA . ARG A 1 110 ? 2.329 15.003 -21.571 1.00 88.12 110 ARG A CA 1
ATOM 918 C C . ARG A 1 110 ? 3.778 14.804 -21.135 1.00 88.12 110 ARG A C 1
ATOM 920 O O . ARG A 1 110 ? 4.677 15.382 -21.740 1.00 88.12 110 ARG A O 1
ATOM 927 N N . ILE A 1 111 ? 4.024 13.949 -20.142 1.00 85.62 111 ILE A N 1
ATOM 928 C CA . ILE A 1 111 ? 5.379 13.646 -19.654 1.00 85.62 111 ILE A CA 1
ATOM 929 C C . ILE A 1 111 ? 6.220 13.002 -20.758 1.00 85.62 111 ILE A C 1
ATOM 931 O O . ILE A 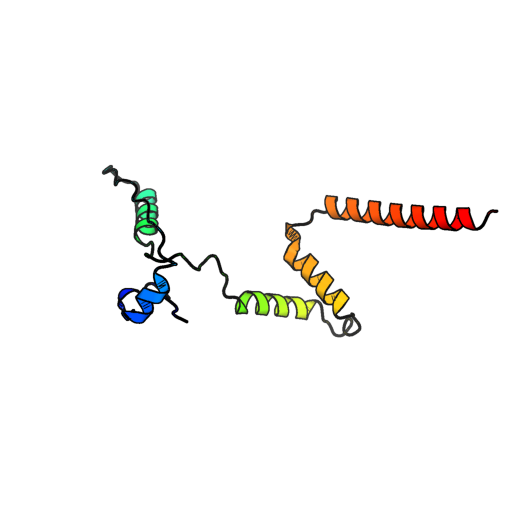1 111 ? 7.341 13.438 -21.004 1.00 85.62 111 ILE A O 1
ATOM 935 N N . LYS A 1 112 ? 5.674 12.022 -21.484 1.00 84.19 112 LYS A N 1
ATOM 936 C CA . LYS A 1 112 ? 6.370 11.347 -22.589 1.00 84.19 112 LYS A CA 1
ATOM 937 C C . LYS A 1 112 ? 6.770 12.319 -23.698 1.00 84.19 112 LYS A C 1
ATOM 939 O O . LYS A 1 112 ? 7.861 12.204 -24.250 1.00 84.19 112 LYS A O 1
ATOM 944 N N . THR A 1 113 ? 5.903 13.278 -24.014 1.00 84.75 113 THR A N 1
ATOM 945 C CA . THR A 1 113 ? 6.185 14.315 -25.014 1.00 84.75 113 THR A CA 1
ATOM 946 C C . THR A 1 113 ? 7.268 15.266 -24.513 1.00 84.75 113 THR A C 1
ATOM 948 O O . THR A 1 113 ? 8.244 15.487 -25.219 1.00 84.75 113 THR A O 1
ATOM 951 N N . ASN A 1 114 ? 7.179 15.734 -23.265 1.00 79.69 114 ASN A N 1
ATOM 952 C CA . ASN A 1 114 ? 8.210 16.575 -22.650 1.00 79.69 114 ASN A CA 1
ATOM 953 C C . ASN A 1 114 ? 9.567 15.872 -22.529 1.00 79.69 114 ASN A C 1
ATOM 955 O O . ASN A 1 114 ? 10.599 16.507 -22.717 1.00 79.69 114 ASN A O 1
ATOM 959 N N . MET A 1 115 ? 9.593 14.567 -22.253 1.00 81.06 115 MET A N 1
ATOM 960 C CA . MET A 1 115 ? 10.835 13.796 -22.193 1.00 81.06 115 MET A CA 1
ATOM 961 C C . MET A 1 115 ? 11.475 13.677 -23.579 1.00 81.06 115 MET A C 1
ATOM 963 O O . MET A 1 115 ? 12.673 13.891 -23.715 1.00 81.06 115 MET A O 1
ATOM 967 N N . LYS A 1 116 ? 10.675 13.418 -24.625 1.00 71.00 116 LYS A N 1
ATOM 968 C CA . LYS A 1 116 ? 11.153 13.414 -26.018 1.00 71.00 116 LYS A CA 1
ATOM 969 C C . LYS A 1 116 ? 11.662 14.781 -26.466 1.00 71.00 116 LYS A C 1
ATOM 971 O O . LYS A 1 116 ? 12.666 14.847 -27.164 1.00 71.00 116 LYS A O 1
ATOM 976 N N . LEU A 1 117 ? 10.982 15.857 -26.074 1.00 64.06 117 LEU A N 1
ATOM 977 C CA . LEU A 1 117 ? 11.401 17.222 -26.386 1.00 64.06 117 LEU A CA 1
ATOM 978 C C . LEU A 1 117 ? 12.700 17.581 -25.664 1.00 64.06 117 LEU A C 1
ATOM 980 O O . LEU A 1 117 ? 13.600 18.093 -26.308 1.00 64.06 117 LEU A O 1
ATOM 984 N N . ASN A 1 118 ? 12.849 17.240 -24.381 1.00 61.12 118 ASN A N 1
ATOM 985 C CA . ASN A 1 118 ? 14.108 17.450 -23.661 1.00 61.12 118 ASN A CA 1
ATOM 986 C C . ASN A 1 118 ? 15.256 16.626 -24.254 1.00 61.12 118 ASN A C 1
ATOM 988 O O . ASN A 1 118 ? 16.351 17.150 -24.402 1.00 61.12 118 ASN A O 1
ATOM 992 N N . PHE A 1 119 ? 15.012 15.380 -24.666 1.00 59.38 119 PHE A N 1
ATOM 993 C CA . PHE A 1 119 ? 16.035 14.571 -25.333 1.00 59.38 119 PHE A CA 1
ATOM 994 C C . PHE A 1 119 ? 16.436 15.167 -26.692 1.00 59.38 119 PHE A C 1
ATOM 996 O O . PHE A 1 119 ? 17.618 15.258 -26.994 1.00 59.38 119 PHE A O 1
ATOM 1003 N N . ASN A 1 120 ? 15.471 15.636 -27.493 1.00 57.25 120 ASN A N 1
ATOM 1004 C CA . ASN A 1 120 ? 15.751 16.301 -28.770 1.00 57.25 120 ASN A CA 1
ATOM 1005 C C . ASN A 1 120 ? 16.429 17.666 -28.602 1.00 57.25 120 ASN A C 1
ATOM 1007 O O . ASN A 1 120 ? 17.270 18.010 -29.422 1.00 57.25 120 ASN A O 1
ATOM 1011 N N . ILE A 1 121 ? 16.084 18.436 -27.566 1.00 57.44 121 ILE A N 1
ATOM 1012 C CA . ILE A 1 121 ? 16.754 19.703 -27.255 1.00 57.44 121 ILE A CA 1
ATOM 1013 C C . ILE A 1 121 ? 18.198 19.426 -26.854 1.00 57.44 121 ILE A C 1
ATOM 1015 O O . ILE A 1 121 ? 19.073 20.045 -27.437 1.00 57.44 121 ILE A O 1
ATOM 1019 N N . VAL A 1 122 ? 18.447 18.467 -25.952 1.00 56.72 122 VAL A N 1
ATOM 1020 C CA . VAL A 1 122 ? 19.805 18.085 -25.530 1.00 56.72 122 VAL A CA 1
ATOM 1021 C C . VAL A 1 122 ? 20.633 17.609 -26.725 1.00 56.72 122 VAL A C 1
ATOM 1023 O O . VAL A 1 122 ? 21.715 18.137 -26.953 1.00 56.72 122 VAL A O 1
ATOM 1026 N N . LEU A 1 123 ? 20.089 16.724 -27.571 1.00 56.00 123 LEU A N 1
ATOM 1027 C CA . LEU A 1 123 ? 20.775 16.283 -28.789 1.00 56.00 123 LEU A CA 1
ATOM 1028 C C . LEU A 1 123 ? 21.020 17.432 -29.781 1.00 56.00 123 LEU A C 1
ATOM 1030 O O . LEU A 1 123 ? 22.089 17.494 -30.377 1.00 56.00 123 LEU A O 1
ATOM 1034 N N . HIS A 1 124 ? 20.075 18.360 -29.962 1.00 53.09 124 HIS A N 1
ATOM 1035 C CA . HIS A 1 124 ? 20.269 19.514 -30.845 1.00 53.09 124 HIS A CA 1
ATOM 1036 C C . HIS A 1 124 ? 21.291 20.511 -30.271 1.00 53.09 124 HIS A C 1
ATOM 1038 O O . HIS A 1 124 ? 22.090 21.060 -31.031 1.00 53.09 124 HIS A O 1
ATOM 1044 N N . SER A 1 125 ? 21.309 20.745 -28.955 1.00 56.50 125 SER A N 1
ATOM 1045 C CA . SER A 1 125 ? 22.319 21.591 -28.309 1.00 56.50 125 SER A CA 1
ATOM 1046 C C . SER A 1 125 ? 23.707 20.952 -28.323 1.00 56.50 125 SER A C 1
ATOM 1048 O O . SER A 1 125 ? 24.685 21.666 -28.526 1.00 56.50 125 SER A O 1
ATOM 1050 N N . ASP A 1 126 ? 23.796 19.625 -28.207 1.00 51.94 126 ASP A N 1
ATOM 1051 C CA . ASP A 1 126 ? 25.063 18.901 -28.304 1.00 51.94 126 ASP A CA 1
ATOM 1052 C C . ASP A 1 126 ? 25.587 18.899 -29.748 1.00 51.94 126 ASP A C 1
ATOM 1054 O O . ASP A 1 126 ? 26.753 19.202 -29.965 1.00 51.94 126 ASP A O 1
ATOM 1058 N N . ILE A 1 127 ? 24.740 18.671 -30.762 1.00 53.81 127 ILE A N 1
ATOM 1059 C CA . ILE A 1 127 ? 25.144 18.723 -32.184 1.00 53.81 127 ILE A CA 1
ATOM 1060 C C . ILE A 1 127 ? 25.600 20.137 -32.594 1.00 53.81 127 ILE A C 1
ATOM 1062 O O . ILE A 1 127 ? 26.554 20.272 -33.358 1.00 53.81 127 ILE A O 1
ATOM 1066 N N . CYS A 1 128 ? 24.977 21.197 -32.067 1.00 53.91 128 CYS A N 1
ATOM 1067 C CA . CYS A 1 128 ? 25.392 22.579 -32.337 1.00 53.91 128 CYS A CA 1
ATOM 1068 C C . CYS A 1 128 ? 26.740 22.967 -31.703 1.00 53.91 128 CYS A C 1
ATOM 1070 O O . CYS A 1 128 ? 27.349 23.930 -32.159 1.00 53.91 128 CYS A O 1
ATOM 1072 N N . LEU A 1 129 ? 27.232 22.229 -30.702 1.00 52.16 129 LEU A N 1
ATOM 1073 C CA . LEU A 1 129 ? 28.561 22.438 -30.111 1.00 52.16 129 LEU A CA 1
ATOM 1074 C C . LEU A 1 129 ? 29.691 21.715 -30.868 1.00 52.16 129 LEU A C 1
ATOM 1076 O O . LEU A 1 129 ? 30.857 21.980 -30.590 1.00 52.16 129 LEU A O 1
ATOM 1080 N N . TYR A 1 130 ? 29.372 20.849 -31.837 1.00 50.94 130 TYR A N 1
ATOM 1081 C CA . TYR A 1 130 ? 30.356 20.160 -32.690 1.00 50.94 130 TYR A CA 1
ATOM 1082 C C . TYR A 1 130 ? 30.511 20.776 -34.092 1.00 50.94 130 TYR A C 1
ATOM 1084 O O . TYR A 1 130 ? 31.244 20.235 -34.917 1.00 50.94 130 TYR A O 1
ATOM 1092 N N . PHE A 1 131 ? 29.837 21.895 -34.377 1.00 47.03 131 PHE A N 1
ATOM 1093 C CA . PHE A 1 131 ? 29.933 22.620 -35.649 1.00 47.03 131 PHE A CA 1
ATOM 1094 C C . PHE A 1 131 ? 30.408 24.066 -35.419 1.00 47.03 131 PHE A C 1
ATOM 1096 O O . PHE A 1 131 ? 29.699 25.024 -35.721 1.00 47.03 131 PHE A O 1
ATOM 1103 N N . VAL A 1 132 ? 31.608 24.209 -34.849 1.00 46.06 132 VAL A N 1
ATOM 1104 C CA . VAL A 1 132 ? 32.454 25.417 -34.905 1.00 46.06 132 VAL A CA 1
ATOM 1105 C C . VAL A 1 132 ? 33.886 24.977 -35.166 1.00 46.06 132 VAL A C 1
ATOM 1107 O O . VAL A 1 132 ? 34.319 24.010 -34.502 1.00 46.06 132 VAL A O 1
#

Mean predicted aligned error: 16.89 Å

InterPro domains:
  IPR012337 Ribonuclease H-like superfamily [SSF53098] (60-101)

Solvent-accessible surface area (backbone atoms only — not comparable to full-atom values): 8371 Å² total; per-residue (Å²): 136,89,78,85,57,94,79,52,67,86,77,56,51,73,76,55,50,62,74,44,59,86,44,52,56,86,77,80,81,72,81,85,78,92,62,97,70,52,75,68,53,50,52,54,49,52,58,61,72,66,61,66,66,49,64,76,61,79,81,57,67,66,64,65,59,58,51,52,52,47,52,59,52,46,53,72,68,59,35,87,93,40,67,86,57,52,68,70,60,53,50,52,53,48,55,52,61,77,42,50,90,80,57,50,75,65,56,54,50,51,50,54,50,51,50,53,49,52,52,50,48,51,52,51,55,53,57,61,71,72,71,121

Sequence (132 aa):
MVKVLRKQEAALTFTEREKLQEFIVEQKIQPTVEGSMTMKERVAKKRKLEESKYMDMNLIPPTSNAVERLFSIVKYYYTDWRKSLDPYTLENLLLLRMNDKMWSIQDVNRIKTNMKLNFNIVLHSDICLYFV

Secondary structure (DSSP, 8-state):
-----TTGGGG--HHHHHHTGGGB----------S---HHHHHHHHHHHT--SB--GGGS--HHHHHHHHHHHHHHHS-GGGTTS-HHHHHHHHHHHHTGGG--HHHHHHHHHHHHHHHHHHHHHHHHTS--

pLDDT: mean 72.15, std 13.61, range [41.81, 90.62]